Protein AF-A0A5P8WEW3-F1 (afdb_monomer_lite)

Radius of gyration: 11.87 Å; chains: 1; bounding box: 30×34×29 Å

Sequence (73 aa):
MNTPCGHKYSVVGFANLQGLEISVKEAGTKGRKASALCRKQGIEIERIHDPRFGKVGLYPESVLIEVFSTGQN

Structure (mmCIF, N/CA/C/O backbone):
data_AF-A0A5P8WEW3-F1
#
_entry.id   AF-A0A5P8WEW3-F1
#
loop_
_atom_site.group_PDB
_atom_site.id
_atom_site.type_symbol
_atom_site.label_atom_id
_atom_site.label_alt_id
_atom_site.label_comp_id
_atom_site.label_asym_id
_atom_site.label_entity_id
_atom_site.label_seq_id
_atom_site.pdbx_PDB_ins_code
_atom_site.Cartn_x
_atom_site.Cartn_y
_atom_site.Cartn_z
_atom_site.occupancy
_atom_site.B_iso_or_equiv
_atom_site.auth_seq_id
_atom_site.auth_comp_id
_atom_site.auth_asym_id
_atom_site.auth_atom_id
_atom_site.pdbx_PDB_model_num
ATOM 1 N N . MET A 1 1 ? -15.649 -20.098 -9.927 1.00 35.88 1 MET A N 1
ATOM 2 C CA . MET A 1 1 ? -14.586 -20.575 -9.017 1.00 35.88 1 MET A CA 1
ATOM 3 C C . MET A 1 1 ? -14.582 -19.586 -7.865 1.00 35.88 1 MET A C 1
ATOM 5 O O . MET A 1 1 ? -14.096 -18.481 -8.039 1.00 35.88 1 MET A O 1
ATOM 9 N N . ASN A 1 2 ? -15.300 -19.893 -6.785 1.00 48.44 2 ASN A N 1
ATOM 10 C CA . ASN A 1 2 ? -15.556 -18.951 -5.693 1.00 48.44 2 ASN A CA 1
ATOM 11 C C . ASN A 1 2 ? -14.622 -19.292 -4.532 1.00 48.44 2 ASN A C 1
ATOM 13 O O . ASN A 1 2 ? -14.953 -20.151 -3.720 1.00 48.44 2 ASN A O 1
ATOM 17 N N . THR A 1 3 ? -13.450 -18.661 -4.480 1.00 44.72 3 THR A N 1
ATOM 18 C CA . THR A 1 3 ? -12.579 -18.731 -3.301 1.00 44.72 3 THR A CA 1
ATOM 19 C C . THR A 1 3 ? -12.975 -17.582 -2.374 1.00 44.72 3 THR A C 1
ATOM 21 O O . THR A 1 3 ? -12.812 -16.423 -2.763 1.00 44.72 3 THR A O 1
ATOM 24 N N . PRO A 1 4 ? -13.539 -17.849 -1.187 1.00 53.75 4 PRO A N 1
ATOM 25 C CA . PRO A 1 4 ? -13.915 -16.788 -0.271 1.00 53.75 4 PRO A CA 1
ATOM 26 C C . PRO A 1 4 ? -12.643 -16.174 0.339 1.00 53.75 4 PRO A C 1
ATOM 28 O O . PRO A 1 4 ? -11.727 -16.887 0.736 1.00 53.75 4 PRO A O 1
ATOM 31 N N . CYS A 1 5 ? -12.605 -14.841 0.392 1.00 52.97 5 CYS A N 1
ATOM 32 C CA . CYS A 1 5 ? -11.894 -14.018 1.379 1.00 52.97 5 CYS A CA 1
ATOM 33 C C . CYS A 1 5 ? -10.426 -14.378 1.725 1.00 52.97 5 CYS A C 1
ATOM 35 O O . CYS A 1 5 ? -10.171 -15.143 2.650 1.00 52.97 5 CYS A O 1
ATOM 37 N N . GLY A 1 6 ? -9.431 -13.726 1.103 1.00 61.91 6 GLY A N 1
ATOM 38 C CA . GLY A 1 6 ? -8.079 -13.759 1.693 1.00 61.91 6 GLY A CA 1
ATOM 39 C C . GLY A 1 6 ? -6.894 -13.313 0.847 1.00 61.91 6 GLY A C 1
ATOM 40 O O . GLY A 1 6 ? -5.797 -13.192 1.389 1.00 61.91 6 GLY A O 1
ATOM 41 N N . HIS A 1 7 ? -7.064 -13.058 -0.450 1.00 75.81 7 HIS A N 1
ATOM 42 C CA . HIS A 1 7 ? -5.923 -12.677 -1.277 1.00 75.81 7 HIS A CA 1
ATOM 43 C C . HIS A 1 7 ? -5.414 -11.284 -0.891 1.00 75.81 7 HIS A C 1
ATOM 45 O O . HIS A 1 7 ? -6.115 -10.276 -1.017 1.00 75.81 7 HIS A O 1
ATOM 51 N N . LYS A 1 8 ? -4.182 -11.253 -0.376 1.00 87.75 8 LYS A N 1
ATOM 52 C CA . LYS A 1 8 ? -3.439 -10.026 -0.124 1.00 87.75 8 LYS A CA 1
ATOM 53 C C . LYS A 1 8 ? -2.572 -9.743 -1.342 1.00 87.75 8 LYS A C 1
ATOM 55 O O . LYS A 1 8 ? -1.846 -10.620 -1.805 1.00 87.75 8 LYS A O 1
ATOM 60 N N . TYR A 1 9 ? -2.607 -8.512 -1.823 1.00 91.06 9 TYR A N 1
ATOM 61 C CA . TYR A 1 9 ? -1.789 -8.077 -2.946 1.00 91.06 9 TYR A CA 1
ATOM 62 C C . TYR A 1 9 ? -0.886 -6.927 -2.522 1.00 91.06 9 TYR A C 1
ATOM 64 O O . TYR A 1 9 ? -1.191 -6.162 -1.603 1.00 91.06 9 TYR A O 1
ATOM 72 N N . SER A 1 10 ? 0.245 -6.786 -3.206 1.00 92.19 10 SER A N 1
ATOM 73 C CA . SER A 1 10 ? 1.012 -5.552 -3.118 1.00 92.19 10 SER A CA 1
ATOM 74 C C . SER A 1 10 ? 0.291 -4.461 -3.906 1.00 92.19 10 SER A C 1
ATOM 76 O O . SER A 1 10 ? -0.470 -4.739 -4.832 1.00 92.19 10 SER A O 1
ATOM 78 N N . VAL A 1 11 ? 0.559 -3.201 -3.570 1.00 92.12 11 VAL A N 1
ATOM 79 C CA . VAL A 1 11 ? 0.002 -2.050 -4.299 1.00 92.12 11 VAL A CA 1
ATOM 80 C C . VAL A 1 11 ? 0.300 -2.153 -5.798 1.00 92.12 11 VAL A C 1
ATOM 82 O O . VAL A 1 11 ? -0.579 -1.924 -6.620 1.00 92.12 11 VAL A O 1
ATOM 85 N N . VAL A 1 12 ? 1.526 -2.546 -6.151 1.00 90.31 12 VAL A N 1
ATOM 86 C CA . VAL A 1 12 ? 1.943 -2.726 -7.547 1.00 90.31 12 VAL A CA 1
ATOM 87 C C . VAL A 1 12 ? 1.253 -3.936 -8.173 1.00 90.31 12 VAL A C 1
ATOM 89 O O . VAL A 1 12 ? 0.758 -3.826 -9.289 1.00 90.31 12 VAL A O 1
ATOM 92 N N . GLY A 1 13 ? 1.170 -5.068 -7.469 1.00 90.38 13 GLY A N 1
ATOM 93 C CA . GLY A 1 13 ? 0.487 -6.262 -7.972 1.00 90.38 13 GLY A CA 1
ATOM 94 C C . GLY A 1 13 ? -0.983 -5.992 -8.281 1.00 90.38 13 GLY A C 1
ATOM 95 O O . GLY A 1 13 ? -1.456 -6.326 -9.361 1.00 90.38 13 GLY A O 1
ATOM 96 N N . PHE A 1 14 ? -1.679 -5.292 -7.385 1.00 91.81 14 PHE A N 1
ATOM 97 C CA . PHE A 1 14 ? -3.066 -4.897 -7.601 1.00 91.81 14 PHE A CA 1
ATOM 98 C C . PHE A 1 14 ? -3.222 -3.883 -8.738 1.00 91.81 14 PHE A C 1
ATOM 100 O O . PHE A 1 14 ? -4.120 -4.036 -9.556 1.00 91.81 14 PHE A O 1
ATOM 107 N N . ALA A 1 15 ? -2.323 -2.901 -8.854 1.00 90.50 15 ALA A N 1
ATOM 108 C CA . ALA A 1 15 ? -2.325 -1.980 -9.991 1.00 90.50 15 ALA A CA 1
ATOM 109 C C . ALA A 1 15 ? -2.207 -2.733 -11.326 1.00 90.50 15 ALA A C 1
ATOM 111 O O . 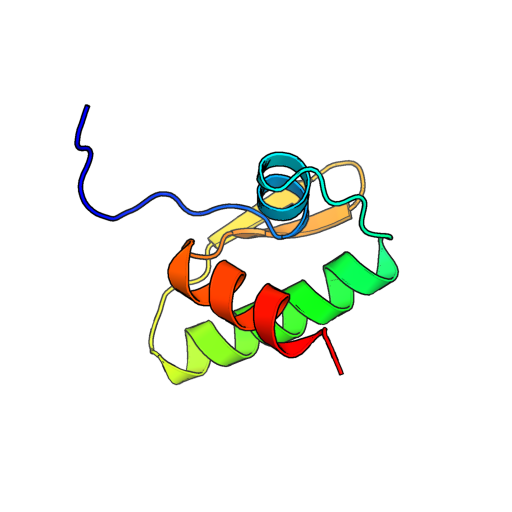ALA A 1 15 ? -3.024 -2.521 -12.216 1.00 90.50 15 ALA A O 1
ATOM 112 N N . ASN A 1 16 ? -1.270 -3.683 -11.424 1.00 90.12 16 ASN A N 1
ATOM 113 C CA . ASN A 1 16 ? -1.098 -4.515 -12.617 1.00 90.12 16 ASN A CA 1
ATOM 114 C C . ASN A 1 16 ? -2.348 -5.353 -12.926 1.00 90.12 16 ASN A C 1
ATOM 116 O O . ASN A 1 16 ? -2.732 -5.448 -14.087 1.00 90.12 16 ASN A O 1
ATOM 120 N N . LEU A 1 17 ? -3.016 -5.913 -11.908 1.00 89.00 17 LEU A N 1
ATOM 121 C CA . LEU A 1 17 ? -4.284 -6.637 -12.088 1.00 89.00 17 LEU A CA 1
ATOM 122 C C . LEU A 1 17 ? -5.392 -5.750 -12.667 1.00 89.00 17 LEU A C 1
ATOM 124 O O . LEU A 1 17 ? -6.226 -6.231 -13.425 1.00 89.00 17 LEU A O 1
ATOM 128 N N . GLN A 1 18 ? -5.394 -4.464 -12.319 1.00 87.25 18 GLN A N 1
ATOM 129 C CA . GLN A 1 18 ? -6.328 -3.476 -12.862 1.00 87.25 18 GLN A CA 1
ATOM 130 C C . GLN A 1 18 ? -5.864 -2.884 -14.207 1.00 87.25 18 GLN A C 1
ATOM 132 O O . GLN A 1 18 ? -6.540 -2.016 -14.751 1.00 87.25 18 GLN A O 1
ATOM 137 N N . GLY A 1 19 ? -4.710 -3.305 -14.740 1.00 88.75 19 GLY A N 1
ATOM 138 C CA . GLY A 1 19 ? -4.109 -2.706 -15.936 1.00 88.75 19 GLY A CA 1
ATOM 139 C C . GLY A 1 19 ? -3.611 -1.272 -15.720 1.00 88.75 19 GLY A C 1
ATOM 140 O O . GLY A 1 19 ? -3.459 -0.519 -16.677 1.00 88.75 19 GLY A O 1
ATOM 141 N N . LEU A 1 20 ? -3.382 -0.876 -14.465 1.00 87.88 20 LEU A N 1
ATOM 142 C CA . LEU A 1 20 ? -2.883 0.439 -14.086 1.00 87.88 20 LEU A CA 1
ATOM 143 C C . LEU A 1 20 ? -1.363 0.404 -13.940 1.00 87.88 20 LEU A C 1
ATOM 145 O O . LEU A 1 20 ? -0.815 -0.337 -13.120 1.00 87.88 20 LEU A O 1
ATOM 149 N N . GLU A 1 21 ? -0.684 1.280 -14.671 1.00 86.94 21 GLU A N 1
ATOM 150 C CA . GLU A 1 21 ? 0.737 1.536 -14.466 1.00 86.94 21 GLU A CA 1
ATOM 151 C C . GLU A 1 21 ? 0.912 2.639 -13.416 1.00 86.94 21 GLU A C 1
ATOM 153 O O . GLU A 1 21 ? 0.428 3.760 -13.574 1.00 86.94 21 GLU A O 1
ATOM 158 N N . ILE A 1 22 ? 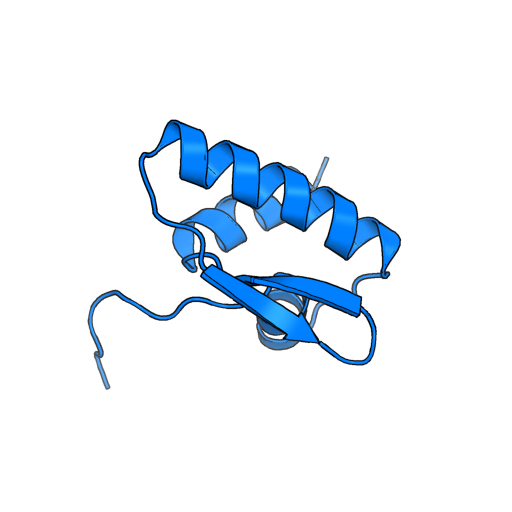1.583 2.318 -12.307 1.00 87.62 22 ILE A N 1
ATOM 159 C CA . ILE A 1 22 ? 1.857 3.276 -11.232 1.00 87.62 22 ILE A CA 1
ATOM 160 C C . ILE A 1 22 ? 3.358 3.454 -11.030 1.00 87.62 22 ILE A C 1
ATOM 162 O O . ILE A 1 22 ? 4.124 2.494 -10.954 1.00 87.62 22 ILE A O 1
ATOM 166 N N . SER A 1 23 ? 3.777 4.704 -10.860 1.00 88.75 23 SER A N 1
ATOM 167 C CA . SER A 1 23 ? 5.161 5.036 -10.523 1.00 88.75 23 SER A CA 1
ATOM 168 C C . SER A 1 23 ? 5.530 4.581 -9.107 1.00 88.75 23 SER A C 1
ATOM 170 O O . SER A 1 23 ? 4.685 4.518 -8.215 1.00 88.75 23 SER A O 1
ATOM 172 N N . VAL A 1 24 ? 6.826 4.382 -8.844 1.00 84.94 24 VAL A N 1
ATOM 173 C CA . VAL A 1 24 ? 7.376 4.051 -7.507 1.00 84.94 24 VAL A CA 1
ATOM 174 C C . VAL A 1 24 ? 6.854 5.005 -6.419 1.00 84.94 24 VAL A C 1
ATOM 176 O O . VAL A 1 24 ? 6.485 4.585 -5.321 1.00 84.94 24 VAL A O 1
ATOM 179 N N . LYS A 1 25 ? 6.773 6.304 -6.735 1.00 87.06 25 LYS A N 1
ATOM 180 C CA . LYS A 1 25 ? 6.266 7.345 -5.828 1.00 87.06 25 LYS A CA 1
ATOM 181 C C . LYS A 1 25 ? 4.777 7.168 -5.500 1.00 87.06 25 LYS A C 1
ATOM 183 O O . LYS A 1 25 ? 4.381 7.319 -4.341 1.00 87.06 25 LYS A O 1
ATOM 188 N N . GLU A 1 26 ? 3.973 6.813 -6.501 1.00 88.56 26 GLU A N 1
ATOM 189 C CA . GLU A 1 26 ? 2.547 6.510 -6.342 1.00 88.56 26 GLU A CA 1
ATOM 190 C C . GLU A 1 26 ? 2.359 5.243 -5.511 1.00 88.56 26 GLU A C 1
ATOM 192 O O . GLU A 1 26 ? 1.594 5.245 -4.545 1.00 88.56 26 GLU A O 1
ATOM 197 N N . ALA A 1 27 ? 3.134 4.196 -5.804 1.00 88.31 27 ALA A N 1
ATOM 198 C CA . ALA A 1 27 ? 3.131 2.956 -5.040 1.00 88.31 27 ALA A CA 1
ATOM 199 C C . ALA A 1 27 ? 3.459 3.197 -3.556 1.00 88.31 27 ALA A C 1
ATOM 201 O O . ALA A 1 27 ? 2.752 2.705 -2.676 1.00 88.31 27 ALA A O 1
ATOM 202 N N . GLY A 1 28 ? 4.470 4.020 -3.259 1.00 88.25 28 GLY A N 1
ATOM 203 C CA . GLY A 1 28 ? 4.828 4.392 -1.887 1.00 88.25 28 GLY A CA 1
ATOM 204 C C . GLY A 1 28 ? 3.750 5.218 -1.174 1.00 88.25 28 GLY A C 1
ATOM 205 O O . GLY A 1 28 ? 3.497 5.035 0.019 1.00 88.25 28 GLY A O 1
ATOM 206 N N . THR A 1 29 ? 3.074 6.123 -1.882 1.00 90.62 29 THR A N 1
ATOM 207 C CA . THR A 1 29 ? 1.984 6.936 -1.314 1.00 90.62 29 THR A CA 1
ATOM 208 C C . THR A 1 29 ? 0.740 6.095 -1.041 1.00 90.62 29 THR A C 1
ATOM 210 O O . THR A 1 29 ? 0.202 6.134 0.068 1.00 90.62 29 THR A O 1
ATOM 213 N N . LYS A 1 30 ? 0.330 5.267 -2.003 1.00 91.31 30 LYS A N 1
ATOM 214 C CA . LYS A 1 30 ? -0.787 4.326 -1.859 1.00 91.31 30 LYS A CA 1
ATOM 215 C C . LYS A 1 30 ? -0.495 3.275 -0.784 1.00 91.31 30 LYS A C 1
ATOM 217 O O . LYS A 1 30 ? -1.350 3.020 0.053 1.00 91.31 30 LYS A O 1
ATOM 222 N N . GLY A 1 31 ? 0.731 2.758 -0.699 1.00 90.56 31 GLY A N 1
ATOM 223 C CA . GLY A 1 31 ? 1.139 1.817 0.352 1.00 90.56 31 GLY A CA 1
ATOM 224 C C . GLY A 1 31 ? 1.042 2.404 1.761 1.00 90.56 31 GLY A C 1
ATOM 225 O O . GLY A 1 31 ? 0.561 1.738 2.676 1.00 90.56 31 GLY A O 1
ATOM 226 N N . ARG A 1 32 ? 1.420 3.677 1.944 1.00 90.69 32 ARG A N 1
ATOM 227 C CA . ARG A 1 32 ? 1.232 4.382 3.225 1.00 90.69 32 ARG A CA 1
ATOM 228 C C . ARG A 1 32 ? -0.248 4.534 3.583 1.00 90.69 32 ARG A C 1
ATOM 230 O O . ARG A 1 32 ? -0.611 4.270 4.728 1.00 90.69 32 ARG A O 1
ATOM 237 N N . LYS A 1 33 ? -1.099 4.899 2.615 1.00 91.88 33 LYS A N 1
ATOM 238 C CA . LYS A 1 33 ? -2.559 4.974 2.809 1.00 91.88 33 LYS A CA 1
ATOM 239 C C . LYS A 1 33 ? -3.153 3.608 3.175 1.00 91.88 33 LYS A C 1
ATOM 241 O O . LYS A 1 33 ? -3.875 3.513 4.163 1.00 91.88 33 LYS A O 1
ATOM 246 N N . ALA A 1 34 ? -2.782 2.550 2.454 1.00 92.31 34 ALA A N 1
ATOM 247 C CA . ALA A 1 34 ? -3.229 1.182 2.717 1.00 92.31 34 ALA A CA 1
ATOM 248 C C . ALA A 1 34 ? -2.829 0.709 4.121 1.00 92.31 34 ALA A C 1
ATOM 250 O O . ALA A 1 34 ? -3.649 0.164 4.858 1.00 92.31 34 ALA A O 1
ATOM 251 N N . SER A 1 35 ? -1.591 1.000 4.537 1.00 92.12 35 SER A N 1
ATOM 252 C CA . SER A 1 35 ? -1.128 0.722 5.899 1.00 92.12 35 SER A CA 1
ATOM 253 C C . SER A 1 35 ? -1.939 1.458 6.966 1.00 92.12 35 SER A C 1
ATOM 255 O O . SER A 1 35 ? -2.260 0.878 8.002 1.00 92.12 35 SER A O 1
ATOM 257 N N . ALA A 1 36 ? -2.272 2.730 6.738 1.00 92.31 36 ALA A N 1
ATOM 258 C CA . ALA A 1 36 ? -3.081 3.508 7.672 1.00 92.31 36 ALA A CA 1
ATOM 259 C C . ALA A 1 36 ? -4.512 2.956 7.786 1.00 92.31 36 ALA A C 1
ATOM 261 O O . ALA A 1 36 ? -5.034 2.851 8.896 1.00 92.31 36 ALA A O 1
ATOM 262 N N . LEU A 1 37 ? -5.115 2.556 6.663 1.00 91.25 37 LEU A N 1
ATOM 263 C CA . LEU A 1 37 ? -6.443 1.942 6.627 1.00 91.25 37 LEU A CA 1
ATOM 264 C C . LEU A 1 37 ? -6.468 0.586 7.330 1.00 91.25 37 LEU A C 1
ATOM 266 O O . LEU A 1 37 ? -7.299 0.386 8.209 1.00 91.25 37 LEU A O 1
ATOM 270 N N . CYS A 1 38 ? -5.516 -0.301 7.034 1.00 90.12 38 CYS A N 1
ATOM 271 C CA . CYS A 1 38 ? -5.415 -1.586 7.730 1.00 90.12 38 CYS A CA 1
ATOM 272 C C . CYS A 1 38 ? -5.261 -1.398 9.243 1.00 90.12 38 CYS A C 1
ATOM 274 O O . CYS A 1 38 ? -5.967 -2.042 10.010 1.00 90.12 38 CYS A O 1
ATOM 276 N N . ARG A 1 39 ? -4.413 -0.457 9.686 1.00 90.25 39 ARG A N 1
ATOM 277 C CA . ARG A 1 39 ? -4.263 -0.133 11.115 1.00 90.25 39 ARG A CA 1
ATOM 278 C C . ARG A 1 39 ? -5.557 0.369 11.751 1.00 90.25 39 ARG A C 1
ATOM 280 O O . ARG A 1 39 ? -5.858 -0.035 12.866 1.00 90.25 39 ARG A O 1
ATOM 287 N N . LYS A 1 40 ? -6.320 1.222 11.059 1.00 90.50 40 LYS A N 1
ATOM 288 C CA . LYS A 1 40 ? -7.634 1.685 11.537 1.00 90.50 40 LYS A CA 1
ATOM 289 C C . LYS A 1 40 ? -8.652 0.551 11.647 1.00 90.50 40 LYS A C 1
ATOM 291 O O . LYS A 1 40 ? -9.477 0.578 12.548 1.00 90.50 40 LYS A O 1
ATOM 296 N N . GLN A 1 41 ? -8.588 -0.419 10.740 1.00 87.12 41 GLN A N 1
ATOM 297 C CA . GLN A 1 41 ? -9.505 -1.558 10.690 1.00 87.12 41 GLN A CA 1
ATOM 298 C C . GLN A 1 41 ? -9.052 -2.747 11.560 1.00 87.12 41 GLN A C 1
ATOM 300 O O . GLN A 1 41 ? -9.761 -3.743 11.636 1.00 87.12 41 GLN A O 1
ATOM 305 N N . GLY A 1 42 ? -7.881 -2.672 12.207 1.00 88.88 42 GLY A N 1
ATOM 306 C CA . GLY A 1 42 ? -7.322 -3.788 12.980 1.00 88.88 42 GLY A CA 1
ATOM 307 C C . GLY A 1 42 ? -6.830 -4.959 12.118 1.00 88.88 42 GLY A C 1
ATOM 308 O O . GLY A 1 42 ? -6.735 -6.082 12.600 1.00 88.88 42 GLY A O 1
ATOM 309 N N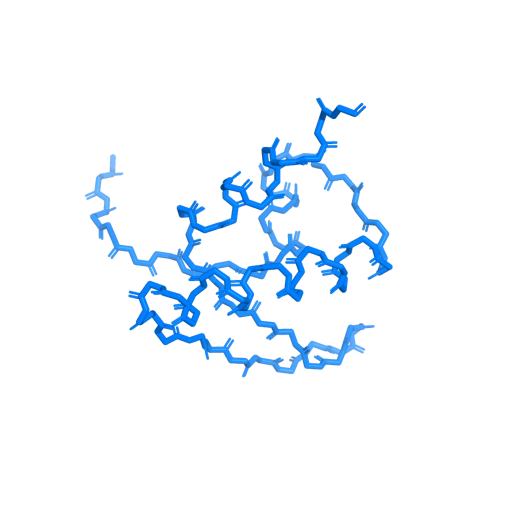 . ILE A 1 43 ? -6.526 -4.710 10.842 1.00 88.31 43 ILE A N 1
ATOM 310 C CA . ILE A 1 43 ? -6.073 -5.721 9.883 1.00 88.31 43 ILE A CA 1
ATOM 311 C C . ILE A 1 43 ? -4.549 -5.846 9.934 1.00 88.31 43 ILE A C 1
ATOM 313 O O . ILE A 1 43 ? -3.819 -4.851 9.855 1.00 88.31 43 ILE A O 1
ATOM 317 N N . GLU A 1 44 ? -4.062 -7.084 9.991 1.00 86.06 44 GLU A N 1
ATOM 318 C CA . GLU A 1 44 ? -2.634 -7.375 9.941 1.00 86.06 44 GLU A CA 1
ATOM 319 C C . GLU A 1 44 ? -2.066 -7.229 8.520 1.00 86.06 44 GLU A C 1
ATOM 321 O O . GLU A 1 44 ? -2.487 -7.896 7.567 1.00 86.06 44 GLU A O 1
ATOM 326 N N . ILE A 1 45 ? -1.066 -6.354 8.398 1.00 88.94 45 ILE A N 1
ATOM 327 C CA . ILE A 1 45 ? -0.358 -6.078 7.148 1.00 88.94 45 ILE A CA 1
ATOM 328 C C . ILE A 1 45 ? 0.893 -6.944 7.105 1.00 88.94 45 ILE A C 1
ATOM 330 O O . ILE A 1 45 ? 1.793 -6.785 7.933 1.00 88.94 45 ILE A O 1
ATOM 334 N N . GLU A 1 46 ? 0.995 -7.781 6.084 1.00 89.31 46 GLU A N 1
ATOM 335 C CA . GLU A 1 46 ? 2.217 -8.534 5.833 1.00 89.31 46 GLU A CA 1
ATOM 336 C C . GLU A 1 46 ? 3.201 -7.676 5.033 1.00 89.31 46 GLU A C 1
ATOM 338 O O . GLU A 1 46 ? 2.798 -6.835 4.229 1.00 89.31 46 GLU A O 1
ATOM 343 N N . ARG A 1 47 ? 4.504 -7.841 5.260 1.00 89.12 47 ARG A N 1
ATOM 344 C CA . ARG A 1 47 ? 5.536 -7.123 4.506 1.00 89.12 47 ARG A CA 1
ATOM 345 C C . ARG A 1 47 ? 6.511 -8.113 3.912 1.00 89.12 47 ARG A C 1
ATOM 347 O O . ARG A 1 47 ? 7.138 -8.869 4.647 1.00 89.12 47 ARG A O 1
ATOM 354 N N . ILE A 1 48 ? 6.683 -8.035 2.604 1.00 88.25 48 ILE A N 1
ATOM 355 C CA . ILE A 1 48 ? 7.637 -8.847 1.859 1.00 88.25 48 ILE A CA 1
ATOM 356 C C . ILE A 1 48 ? 8.770 -7.969 1.331 1.00 88.25 48 ILE A C 1
ATOM 358 O O . ILE A 1 48 ? 8.645 -6.744 1.228 1.00 88.25 48 ILE A O 1
ATOM 362 N N . HIS A 1 49 ? 9.899 -8.597 1.027 1.00 84.94 49 HIS A N 1
ATOM 363 C CA . HIS A 1 49 ? 11.005 -7.935 0.353 1.00 84.94 49 HIS A CA 1
ATOM 364 C C . HIS A 1 49 ? 10.850 -8.101 -1.159 1.00 84.94 49 HIS A C 1
ATOM 366 O O . HIS A 1 49 ? 10.797 -9.217 -1.664 1.00 84.94 49 HIS A O 1
ATOM 372 N N . ASP A 1 50 ? 10.789 -6.982 -1.864 1.00 81.00 50 ASP A N 1
ATOM 373 C CA . ASP A 1 50 ? 10.780 -6.883 -3.311 1.00 81.00 50 ASP A CA 1
ATOM 374 C C . ASP A 1 50 ? 12.126 -6.295 -3.778 1.00 81.00 50 ASP A C 1
ATOM 376 O O . ASP A 1 50 ? 12.533 -5.238 -3.292 1.00 81.00 50 ASP A O 1
ATOM 380 N N . PRO A 1 51 ? 12.837 -6.937 -4.716 1.00 80.50 51 PRO A N 1
ATOM 381 C CA . PRO A 1 51 ? 14.156 -6.481 -5.156 1.00 80.50 51 PRO A CA 1
ATOM 382 C C . PRO A 1 51 ? 14.132 -5.131 -5.891 1.00 80.50 51 PRO A C 1
ATOM 384 O O . PRO A 1 51 ? 15.161 -4.468 -5.982 1.00 80.50 51 PRO A O 1
ATOM 387 N N . ARG A 1 52 ? 12.981 -4.707 -6.424 1.00 77.38 52 ARG A N 1
ATOM 388 C CA . ARG A 1 52 ? 12.813 -3.440 -7.151 1.00 77.38 52 ARG A CA 1
ATOM 389 C C . ARG A 1 52 ? 12.378 -2.309 -6.224 1.00 77.38 52 ARG A C 1
ATOM 391 O O . ARG A 1 52 ? 12.798 -1.171 -6.408 1.00 77.38 52 ARG A O 1
ATOM 398 N N . PHE A 1 53 ? 11.531 -2.611 -5.241 1.00 72.62 53 PHE A N 1
ATOM 399 C CA . PHE A 1 53 ? 10.875 -1.609 -4.388 1.00 72.62 53 PHE A CA 1
ATOM 400 C C . PHE A 1 53 ? 11.289 -1.668 -2.906 1.00 72.62 53 PHE A C 1
ATOM 402 O O . PHE A 1 53 ? 10.861 -0.832 -2.109 1.00 72.62 53 PHE A O 1
ATOM 409 N N . GLY A 1 54 ? 12.117 -2.632 -2.506 1.00 84.19 54 GLY A N 1
ATOM 410 C CA . GLY A 1 54 ? 12.499 -2.861 -1.116 1.00 84.19 54 GLY A CA 1
ATOM 411 C C . GLY A 1 54 ? 11.372 -3.514 -0.314 1.00 84.19 54 GLY A C 1
ATOM 412 O O . GLY A 1 54 ? 10.785 -4.501 -0.733 1.00 84.19 54 GLY A O 1
ATOM 413 N N . LYS A 1 55 ? 11.052 -3.007 0.881 1.00 84.88 55 LYS A N 1
ATOM 414 C CA . LYS A 1 55 ? 9.964 -3.586 1.692 1.00 84.88 55 LYS A CA 1
ATOM 415 C C . LYS A 1 55 ? 8.599 -3.139 1.167 1.00 84.88 55 LYS A C 1
ATOM 417 O O . LYS A 1 55 ? 8.233 -1.975 1.328 1.00 84.88 55 LYS A O 1
ATOM 422 N N . VAL A 1 56 ? 7.818 -4.070 0.628 1.00 88.06 56 VAL A N 1
ATOM 423 C CA . VAL A 1 56 ? 6.453 -3.824 0.145 1.00 88.06 56 VAL A CA 1
ATOM 424 C C . VAL A 1 56 ? 5.424 -4.487 1.056 1.00 88.06 56 VAL A C 1
ATOM 426 O O . VAL A 1 56 ? 5.607 -5.610 1.519 1.00 88.06 56 VAL A O 1
ATOM 429 N N . GLY A 1 57 ? 4.345 -3.762 1.351 1.00 90.88 57 GLY A N 1
ATOM 430 C CA . GLY A 1 57 ? 3.227 -4.290 2.132 1.00 90.88 57 GLY A CA 1
ATOM 431 C C . GLY A 1 57 ? 2.239 -5.051 1.253 1.00 90.88 57 GLY A C 1
ATOM 432 O O . GLY A 1 57 ? 1.961 -4.619 0.132 1.00 90.88 57 GLY A O 1
ATOM 433 N N . LEU A 1 58 ? 1.707 -6.147 1.781 1.00 91.75 58 LEU A N 1
ATOM 434 C CA . LEU A 1 58 ? 0.590 -6.894 1.228 1.00 91.75 58 LEU A CA 1
ATOM 435 C C . LEU A 1 58 ? -0.676 -6.526 1.995 1.00 91.75 58 LEU A C 1
ATOM 437 O O . LEU A 1 58 ? -0.726 -6.595 3.226 1.00 91.75 58 LEU A O 1
ATOM 441 N N . TYR A 1 59 ? -1.696 -6.136 1.247 1.00 91.75 59 TYR A N 1
ATOM 442 C CA . TYR A 1 59 ? -2.947 -5.619 1.776 1.00 91.75 59 TYR A CA 1
ATOM 443 C C . T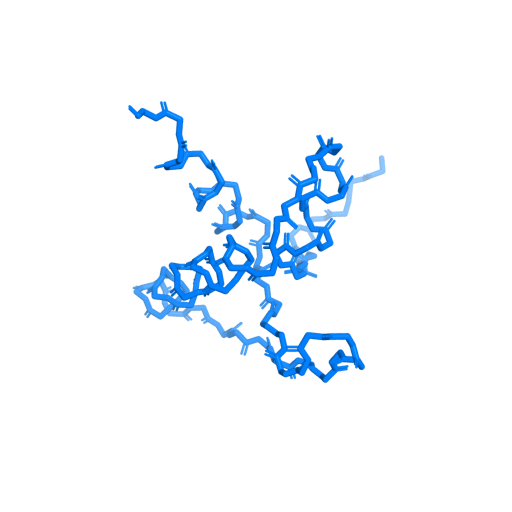YR A 1 59 ? -4.114 -6.408 1.190 1.00 91.75 59 TYR A C 1
ATOM 445 O O . TYR A 1 59 ? -4.023 -6.852 0.043 1.00 91.75 59 TYR A O 1
ATOM 453 N N . PRO A 1 60 ? -5.207 -6.588 1.944 1.00 91.19 60 PRO A N 1
ATOM 454 C CA . PRO A 1 60 ? -6.408 -7.196 1.398 1.00 91.19 60 PRO A CA 1
ATOM 455 C C . PRO A 1 60 ? -6.963 -6.351 0.251 1.00 91.19 60 PRO A C 1
ATOM 457 O O . PRO A 1 60 ? -6.855 -5.121 0.248 1.00 91.19 60 PRO A O 1
ATOM 460 N N . GLU A 1 61 ? -7.595 -7.031 -0.699 1.00 89.31 61 GLU A N 1
ATOM 461 C CA . GLU A 1 61 ? -8.198 -6.414 -1.879 1.00 89.31 61 GLU A CA 1
ATOM 462 C C . GLU A 1 61 ? -9.148 -5.260 -1.528 1.00 89.31 61 GLU A C 1
ATOM 464 O O . GLU A 1 61 ? -9.052 -4.201 -2.136 1.00 89.31 61 GLU A O 1
ATOM 469 N N . SER A 1 62 ? -9.983 -5.403 -0.493 1.00 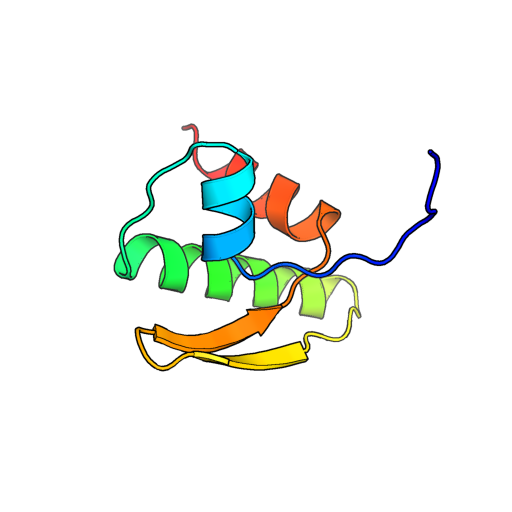89.06 62 SER A N 1
ATOM 470 C CA . SER A 1 62 ? -10.912 -4.352 -0.048 1.00 89.06 62 SER A CA 1
ATOM 471 C C . SER A 1 62 ? -10.211 -3.028 0.278 1.00 89.06 62 SER A C 1
ATOM 473 O O . SER A 1 62 ? -10.654 -1.963 -0.149 1.00 89.06 62 SER A O 1
ATOM 475 N N . VAL A 1 63 ? -9.077 -3.091 0.981 1.00 91.25 63 VAL A N 1
ATOM 476 C CA . VAL A 1 63 ? -8.280 -1.908 1.330 1.00 91.25 63 VAL A CA 1
ATOM 477 C C . VAL A 1 63 ? -7.607 -1.328 0.092 1.00 91.25 63 VAL A C 1
ATOM 479 O O . VAL A 1 63 ? -7.505 -0.110 -0.040 1.00 91.25 63 VAL A O 1
ATOM 482 N N . LEU A 1 64 ? -7.138 -2.174 -0.826 1.00 90.62 64 LEU A N 1
ATOM 483 C CA . LEU A 1 64 ? -6.531 -1.709 -2.071 1.00 90.62 64 LEU A CA 1
ATOM 484 C C . LEU A 1 64 ? -7.563 -1.016 -2.959 1.00 90.62 64 LEU A C 1
ATOM 486 O O . LEU A 1 64 ? -7.296 0.092 -3.408 1.00 90.62 64 LEU A O 1
ATOM 490 N N . ILE A 1 65 ? -8.752 -1.593 -3.138 1.00 89.50 65 ILE A N 1
ATOM 491 C CA . ILE A 1 65 ? -9.860 -0.963 -3.865 1.00 89.50 65 ILE A CA 1
ATOM 492 C C . ILE A 1 65 ? -10.129 0.431 -3.299 1.00 89.50 65 ILE A C 1
ATOM 494 O O . ILE A 1 65 ? -10.144 1.398 -4.057 1.00 89.50 65 ILE A O 1
ATOM 498 N N . GLU A 1 66 ? -10.254 0.557 -1.976 1.00 90.19 66 GLU A N 1
ATOM 499 C CA . GLU A 1 66 ? -10.484 1.847 -1.328 1.00 90.19 66 GLU A CA 1
ATOM 500 C C . GLU A 1 66 ? -9.353 2.832 -1.659 1.00 90.19 66 GLU A C 1
ATOM 502 O O . GLU A 1 66 ? -9.605 3.894 -2.220 1.00 90.19 66 GLU A O 1
ATOM 507 N N . VAL A 1 67 ? -8.091 2.451 -1.433 1.00 90.50 67 VAL A N 1
ATOM 508 C CA . VAL A 1 67 ? -6.905 3.293 -1.687 1.00 90.50 67 VAL A CA 1
ATOM 509 C C . VAL A 1 67 ? -6.777 3.731 -3.146 1.00 90.50 67 VAL A C 1
ATOM 511 O O . VAL A 1 67 ? -6.331 4.852 -3.418 1.00 90.50 67 VAL A O 1
ATOM 514 N N . PHE A 1 68 ? -7.108 2.852 -4.089 1.00 87.69 68 PHE A N 1
ATOM 515 C CA . PHE A 1 68 ? -7.073 3.161 -5.514 1.00 87.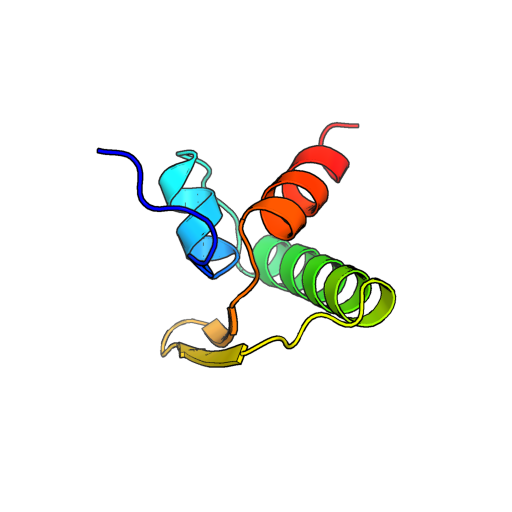69 68 PHE A CA 1
ATOM 516 C C . PHE A 1 68 ? -8.264 4.027 -5.933 1.00 87.69 68 PHE A C 1
ATOM 518 O O . PHE A 1 68 ? -8.074 4.927 -6.750 1.00 87.69 68 PHE A O 1
ATOM 525 N N . SER A 1 69 ? -9.428 3.855 -5.303 1.00 84.94 69 SER A N 1
ATOM 526 C CA . SER A 1 69 ? -10.618 4.674 -5.538 1.00 84.94 69 SER A CA 1
ATOM 527 C C . SER A 1 69 ? -10.485 6.104 -4.998 1.00 84.94 69 SER A C 1
ATOM 529 O O . SER A 1 69 ? -11.021 7.020 -5.612 1.00 84.94 69 SER A O 1
ATOM 531 N N . THR A 1 70 ? -9.740 6.357 -3.908 1.00 67.62 70 THR A N 1
ATOM 532 C CA . THR A 1 70 ? -9.572 7.730 -3.355 1.00 67.62 70 THR A CA 1
ATOM 533 C C . THR A 1 70 ? -8.687 8.662 -4.212 1.00 67.62 70 THR A C 1
ATOM 535 O O . THR A 1 70 ? -8.365 9.767 -3.771 1.00 67.62 70 THR A O 1
ATOM 538 N N . GLY A 1 71 ? -8.210 8.228 -5.381 1.00 56.69 71 GLY A N 1
ATOM 539 C CA . GLY A 1 71 ? -7.243 8.966 -6.209 1.00 56.69 71 GLY A CA 1
ATOM 540 C C . GLY A 1 71 ? -7.789 9.551 -7.514 1.00 56.69 71 GLY A C 1
ATOM 541 O O . GLY A 1 71 ? -6.982 9.927 -8.354 1.00 56.69 71 GLY A O 1
ATOM 542 N N . GLN A 1 72 ? -9.110 9.573 -7.713 1.00 47.66 72 GLN A N 1
ATOM 543 C CA . GLN A 1 72 ? -9.779 10.086 -8.921 1.00 47.66 72 GLN A CA 1
ATOM 544 C C . GLN A 1 72 ? -10.550 11.385 -8.617 1.00 47.66 72 GLN A C 1
ATOM 546 O O . GLN A 1 72 ? -11.758 11.460 -8.825 1.00 47.66 72 GLN A O 1
ATOM 551 N N . ASN A 1 73 ? -9.871 12.391 -8.067 1.00 36.03 73 ASN A N 1
ATOM 552 C CA . ASN A 1 73 ? -10.374 13.764 -7.956 1.00 36.03 73 ASN A CA 1
ATOM 553 C C . ASN A 1 73 ? -9.196 14.735 -8.040 1.00 36.03 73 ASN A C 1
ATOM 555 O O . ASN A 1 73 ? -9.439 15.906 -8.398 1.00 36.03 73 ASN A O 1
#

Foldseek 3Di:
DDDDDDFWDWLCRVCVVVVHDDDLVLSVVLQVQLVVVCVVVVHDWDWDQDPVNGITITHTPVSSVVSVVVPDD

Organism: NCBI:txid2653204

pLDDT: mean 83.19, std 13.96, range [35.88, 92.31]

Secondary structure (DSSP, 8-state):
----S--EEEHHHHHHHTT----HHHHHHHHHHHHHHHHHHTPPPEEEEETTTEEEEEEEHHHHHHHHHTT--